Protein AF-A0A539ENX4-F1 (afdb_monomer)

Sequence (131 aa):
MKEPKAVARVIFASWLVAGFVALGPTPLRAETDAGPTCVSCHDAAAASHAKGKHAKLGCATCHGGTPAHLANPGPETRPSKPDAGTCQACHVKDARRMNWEFADHAKAGLSCTDCHGNHAPKGAKGVDAAA

Foldseek 3Di:
DDDDDDDDDDDPPDDDDDPPPPPDPDPPPVPQPLAVVVCVPPVLLLVLQCVDPCNSGHPCLFWPQVVVCSVPPDPVSDTDGGFQVSVCVPCCPPPVCVPVCVDVCVVVVHGPCVAVPNSDHGDDPDDDPDD

Radius of gyration: 28.2 Å; Cα contacts (8 Å, |Δi|>4): 83; chains: 1; bounding box: 44×37×106 Å

Structure (mmCIF, N/CA/C/O backbone):
data_AF-A0A539ENX4-F1
#
_entry.id   AF-A0A539ENX4-F1
#
loop_
_atom_site.group_PDB
_atom_site.id
_atom_site.type_symbol
_atom_site.label_atom_id
_atom_site.label_alt_id
_atom_site.label_comp_id
_atom_site.label_asym_id
_atom_site.label_entity_id
_atom_site.label_seq_id
_atom_site.pdbx_PDB_ins_code
_atom_site.Cartn_x
_atom_site.Cartn_y
_atom_site.Cartn_z
_atom_site.occupancy
_atom_site.B_iso_or_equiv
_atom_site.auth_seq_id
_atom_site.auth_comp_id
_atom_site.auth_asym_id
_atom_site.auth_atom_id
_atom_site.pdbx_PDB_model_num
ATOM 1 N N . MET A 1 1 ? 27.220 4.339 -89.323 1.00 45.19 1 MET A N 1
ATOM 2 C CA . MET A 1 1 ? 26.608 5.546 -88.734 1.00 45.19 1 MET A CA 1
ATOM 3 C C . MET A 1 1 ? 25.815 5.111 -87.515 1.00 45.19 1 MET A C 1
ATOM 5 O O . MET A 1 1 ? 25.004 4.211 -87.630 1.00 45.19 1 MET A O 1
ATOM 9 N N . LYS A 1 2 ? 26.203 5.680 -86.373 1.00 39.59 2 LYS A N 1
ATOM 10 C CA . LYS A 1 2 ? 25.599 5.727 -85.033 1.00 39.59 2 LYS A CA 1
ATOM 11 C C . LYS A 1 2 ? 24.309 4.919 -84.752 1.00 39.59 2 LYS A C 1
ATOM 13 O O . LYS A 1 2 ? 23.231 5.293 -85.194 1.00 39.59 2 LYS A O 1
ATOM 18 N N . GLU A 1 3 ? 24.452 3.903 -83.898 1.00 55.59 3 GLU A N 1
ATOM 19 C CA . GLU A 1 3 ? 23.405 3.374 -83.001 1.00 55.59 3 GLU A CA 1
ATOM 20 C C . GLU A 1 3 ? 23.019 4.446 -81.949 1.00 55.59 3 GLU A C 1
ATOM 22 O O . GLU A 1 3 ? 23.823 5.351 -81.681 1.00 55.59 3 GLU A O 1
ATOM 27 N N . PRO A 1 4 ? 21.855 4.333 -81.279 1.00 58.84 4 PRO A N 1
ATOM 28 C CA . PRO A 1 4 ? 21.912 3.627 -79.995 1.00 58.84 4 PRO A CA 1
ATOM 29 C C . PRO A 1 4 ? 20.700 2.737 -79.669 1.00 58.84 4 PRO A C 1
ATOM 31 O O . PRO A 1 4 ? 19.542 3.142 -79.750 1.00 58.84 4 PRO A O 1
ATOM 34 N N . LYS A 1 5 ? 21.015 1.545 -79.150 1.00 56.44 5 LYS A N 1
ATOM 35 C CA . LYS A 1 5 ? 20.164 0.744 -78.260 1.00 56.44 5 LYS A CA 1
ATOM 36 C C . LYS A 1 5 ? 20.340 1.215 -76.808 1.00 56.44 5 LYS A C 1
ATOM 38 O O . LYS A 1 5 ? 21.476 1.312 -76.355 1.00 56.44 5 LYS A O 1
ATOM 43 N N . ALA A 1 6 ? 19.243 1.407 -76.074 1.00 59.56 6 ALA A N 1
ATOM 44 C CA . ALA A 1 6 ? 19.143 1.304 -74.604 1.00 59.56 6 ALA A CA 1
ATOM 45 C C . ALA A 1 6 ? 17.644 1.356 -74.240 1.00 59.56 6 ALA A C 1
ATOM 47 O O . ALA A 1 6 ? 17.001 2.381 -74.424 1.00 59.56 6 ALA A O 1
ATOM 48 N N . VAL A 1 7 ? 16.959 0.230 -74.032 1.00 58.72 7 VAL A N 1
ATOM 49 C CA . VAL A 1 7 ? 16.840 -0.554 -72.783 1.00 58.72 7 VAL A CA 1
ATOM 50 C C . VAL A 1 7 ? 16.456 0.287 -71.562 1.00 58.72 7 VAL A C 1
ATOM 52 O O . VAL A 1 7 ? 17.197 1.143 -71.089 1.00 58.72 7 VAL A O 1
ATOM 55 N N . ALA A 1 8 ? 15.266 -0.049 -71.069 1.00 54.94 8 ALA A N 1
ATOM 56 C CA . ALA A 1 8 ? 14.532 0.506 -69.950 1.00 54.94 8 ALA A CA 1
ATOM 57 C C . ALA A 1 8 ? 15.310 0.580 -68.631 1.00 54.94 8 ALA A C 1
ATOM 59 O O . ALA A 1 8 ? 16.002 -0.363 -68.249 1.00 54.94 8 ALA A O 1
ATOM 60 N N . ARG A 1 9 ? 15.051 1.648 -67.868 1.00 58.66 9 ARG A N 1
ATOM 61 C CA . ARG A 1 9 ? 15.122 1.650 -66.404 1.00 58.66 9 ARG A CA 1
ATOM 62 C C . ARG A 1 9 ? 13.978 2.489 -65.844 1.00 58.66 9 ARG A C 1
ATOM 64 O O . ARG A 1 9 ? 13.989 3.711 -65.916 1.00 58.66 9 ARG A O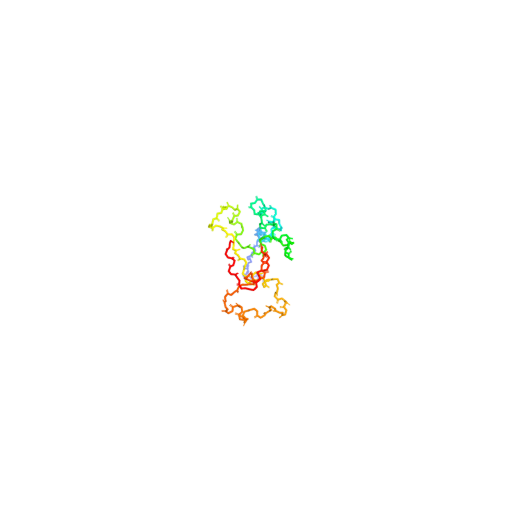 1
ATOM 71 N N . VAL A 1 10 ? 12.991 1.789 -65.294 1.00 55.22 10 VAL A N 1
ATOM 72 C CA . VAL A 1 10 ? 12.039 2.326 -64.321 1.00 55.22 10 VAL A CA 1
ATOM 73 C C . VAL A 1 10 ? 12.856 2.843 -63.138 1.00 55.22 10 VAL A C 1
ATOM 75 O O . VAL A 1 10 ? 13.558 2.064 -62.496 1.00 55.22 10 VAL A O 1
ATOM 78 N N . ILE A 1 11 ? 12.786 4.143 -62.860 1.00 62.56 11 ILE A N 1
ATOM 79 C CA . ILE A 1 11 ? 13.234 4.711 -61.588 1.00 62.56 11 ILE A CA 1
ATOM 80 C C . ILE A 1 11 ? 12.017 5.371 -60.954 1.00 62.56 11 ILE A C 1
ATOM 82 O O . ILE A 1 11 ? 11.586 6.457 -61.331 1.00 62.56 11 ILE A O 1
ATOM 86 N N . PHE A 1 12 ? 11.454 4.639 -59.999 1.00 55.03 12 PHE A N 1
ATOM 87 C CA . PHE A 1 12 ? 10.482 5.097 -59.021 1.00 55.03 12 PHE A CA 1
ATOM 88 C C . PHE A 1 12 ? 11.200 6.108 -58.110 1.00 55.03 12 PHE A C 1
ATOM 90 O O . PHE A 1 12 ? 11.847 5.732 -57.135 1.00 55.03 12 PHE A O 1
ATOM 97 N N . ALA A 1 13 ? 11.175 7.393 -58.463 1.00 53.44 13 ALA A N 1
ATOM 98 C CA . ALA A 1 13 ? 11.743 8.451 -57.629 1.00 53.44 13 ALA A CA 1
ATOM 99 C C . ALA A 1 13 ? 10.660 8.996 -56.694 1.00 53.44 13 ALA A C 1
ATOM 101 O O . ALA A 1 13 ? 10.034 10.023 -56.935 1.00 53.44 13 ALA A O 1
ATOM 102 N N . SER A 1 14 ? 10.448 8.228 -55.629 1.00 60.56 14 SER A N 1
ATOM 103 C CA . SER A 1 14 ? 9.714 8.596 -54.425 1.00 60.56 14 SER A CA 1
ATOM 104 C C . SER A 1 14 ? 10.411 9.769 -53.722 1.00 60.56 14 SER A C 1
ATOM 106 O O . SER A 1 14 ? 11.489 9.593 -53.165 1.00 60.56 14 SER A O 1
ATOM 108 N N . TRP A 1 15 ? 9.812 10.956 -53.786 1.00 51.47 15 TRP A N 1
ATOM 109 C CA . TRP A 1 15 ? 10.163 12.207 -53.095 1.00 51.47 15 TRP A CA 1
ATOM 110 C C . TRP A 1 15 ? 8.790 12.878 -52.870 1.00 51.47 15 TRP A C 1
ATOM 112 O O . TRP A 1 15 ? 8.084 13.125 -53.836 1.00 51.47 15 TRP A O 1
ATOM 122 N N . LEU A 1 16 ? 8.247 13.099 -51.673 1.00 54.72 16 LEU A N 1
ATOM 123 C CA . LEU A 1 16 ? 8.834 13.708 -50.491 1.00 54.72 16 LEU A CA 1
ATOM 124 C C . LEU A 1 16 ? 7.916 13.471 -49.276 1.00 54.72 16 LEU A C 1
ATOM 126 O O . LEU A 1 16 ? 6.714 13.703 -49.332 1.00 54.72 16 LEU A O 1
ATOM 130 N N . VAL A 1 17 ? 8.564 13.078 -48.178 1.00 60.69 17 VAL A N 1
ATOM 131 C CA . VAL A 1 17 ? 8.252 13.411 -46.779 1.00 60.69 17 VAL A CA 1
ATOM 132 C C . VAL A 1 17 ? 6.855 13.031 -46.284 1.00 60.69 17 VAL A C 1
ATOM 134 O O . VAL A 1 17 ? 5.968 13.858 -46.090 1.00 60.69 17 VAL A O 1
ATOM 137 N N . ALA A 1 18 ? 6.733 11.752 -45.926 1.00 53.75 18 ALA A N 1
ATOM 138 C CA . ALA A 1 18 ? 5.887 11.356 -44.813 1.00 53.75 18 ALA A CA 1
ATOM 139 C C . ALA A 1 18 ? 6.280 12.186 -43.579 1.00 53.75 18 ALA A C 1
ATOM 141 O O . ALA A 1 18 ? 7.391 12.060 -43.059 1.00 53.75 18 ALA A O 1
ATOM 142 N N . GLY A 1 19 ? 5.370 13.049 -43.130 1.00 53.00 19 GLY A N 1
ATOM 143 C CA . GLY A 1 19 ? 5.429 13.655 -41.811 1.00 53.00 19 GLY A CA 1
ATOM 144 C C . GLY A 1 19 ? 5.366 12.550 -40.767 1.00 53.00 19 GLY A C 1
ATOM 145 O O . GLY A 1 19 ? 4.291 12.079 -40.409 1.00 53.00 19 GLY A O 1
ATOM 146 N N . PHE A 1 20 ? 6.530 12.120 -40.289 1.00 57.25 20 PHE A N 1
ATOM 147 C CA . PHE A 1 20 ? 6.631 11.308 -39.089 1.00 57.25 20 PHE A CA 1
ATOM 148 C C . PHE A 1 20 ? 6.372 12.238 -37.901 1.00 57.25 20 PHE A C 1
ATOM 150 O O . PHE A 1 20 ? 7.291 12.790 -37.298 1.00 57.25 20 PHE A O 1
ATOM 157 N N . VAL A 1 21 ? 5.094 12.455 -37.582 1.00 61.31 21 VAL A N 1
ATOM 158 C CA . VAL A 1 21 ? 4.725 12.883 -36.234 1.00 61.31 21 VAL A CA 1
ATOM 159 C C . VAL A 1 21 ? 5.135 11.726 -35.336 1.00 61.31 21 VAL A C 1
ATOM 161 O O . VAL A 1 21 ? 4.477 10.687 -35.297 1.00 61.31 21 VAL A O 1
ATOM 164 N N . ALA A 1 22 ? 6.271 11.876 -34.666 1.00 55.84 22 ALA A N 1
ATOM 165 C CA . ALA A 1 22 ? 6.678 10.972 -33.612 1.00 55.84 22 ALA A CA 1
ATOM 166 C C . ALA A 1 22 ? 5.701 11.137 -32.436 1.00 55.84 22 ALA A C 1
ATOM 168 O O . ALA A 1 22 ? 5.984 11.847 -31.475 1.00 55.84 22 ALA A O 1
ATOM 169 N N . LEU A 1 23 ? 4.549 10.460 -32.501 1.00 61.78 23 LEU A N 1
ATOM 170 C CA . LEU A 1 23 ? 3.864 9.996 -31.298 1.00 61.78 23 LEU A CA 1
ATOM 171 C C . LEU A 1 23 ? 4.732 8.884 -30.702 1.00 61.78 23 LEU A C 1
ATOM 173 O O . LEU A 1 23 ? 4.455 7.695 -30.846 1.00 61.78 23 LEU A O 1
ATOM 177 N N . GLY A 1 24 ? 5.831 9.276 -30.059 1.00 57.16 24 GLY A N 1
ATOM 178 C CA . GLY A 1 24 ? 6.404 8.431 -29.025 1.00 57.16 24 GLY A CA 1
ATOM 179 C C . GLY A 1 24 ? 5.364 8.298 -27.908 1.00 57.16 24 GLY A C 1
ATOM 180 O O . GLY A 1 24 ? 4.681 9.285 -27.619 1.00 57.16 24 GLY A O 1
ATOM 181 N N . PRO A 1 25 ? 5.195 7.119 -27.285 1.00 57.12 25 PRO A N 1
ATOM 182 C CA . PRO A 1 25 ? 4.360 7.023 -26.102 1.00 57.12 25 PRO A CA 1
ATOM 183 C C . PRO A 1 25 ? 4.925 7.994 -25.069 1.00 57.12 25 PRO A C 1
ATOM 185 O O . PRO A 1 25 ? 6.086 7.875 -24.670 1.00 57.12 25 PRO A O 1
ATOM 188 N N . THR A 1 26 ? 4.117 8.973 -24.660 1.00 59.28 26 THR A N 1
ATOM 189 C CA . THR A 1 26 ? 4.381 9.749 -23.453 1.00 59.28 26 THR A CA 1
ATOM 190 C C . THR A 1 26 ? 4.703 8.724 -22.371 1.00 59.28 26 THR A C 1
ATOM 192 O O . THR A 1 26 ? 3.853 7.864 -22.115 1.00 59.28 26 THR A O 1
ATOM 195 N N . PRO A 1 27 ? 5.898 8.722 -21.751 1.00 50.31 27 PRO A N 1
ATOM 196 C CA . PRO A 1 27 ? 6.047 7.935 -20.550 1.00 50.31 27 PRO A CA 1
ATOM 197 C C . PRO A 1 27 ? 5.014 8.513 -19.589 1.00 50.31 27 PRO A C 1
ATOM 199 O O . PRO A 1 27 ? 5.122 9.674 -19.192 1.00 50.31 27 PRO A O 1
ATOM 202 N N . LEU A 1 28 ? 3.991 7.721 -19.261 1.00 51.94 28 LEU A N 1
ATOM 203 C CA . LEU A 1 28 ? 3.195 7.922 -18.064 1.00 51.94 28 LEU A CA 1
ATOM 204 C C . LEU A 1 28 ? 4.203 7.823 -16.915 1.00 51.94 28 LEU A C 1
ATOM 206 O O . LEU A 1 28 ? 4.436 6.763 -16.337 1.00 51.94 28 LEU A O 1
ATOM 210 N N . ARG A 1 29 ? 4.899 8.924 -16.629 1.00 48.25 29 ARG A N 1
ATOM 211 C CA . ARG A 1 29 ? 5.489 9.123 -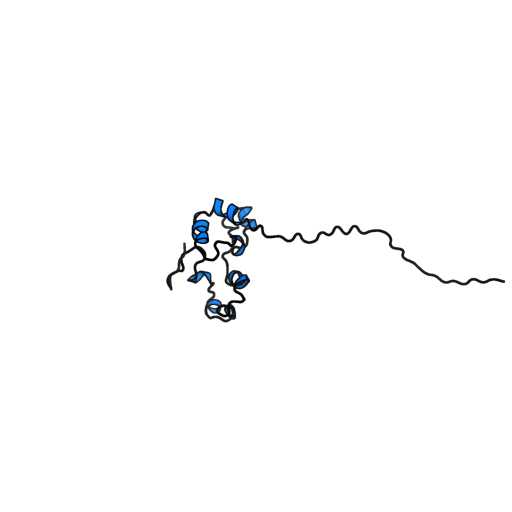15.322 1.00 48.25 29 ARG A CA 1
ATOM 212 C C . ARG A 1 29 ? 4.261 9.205 -14.442 1.00 48.25 29 ARG A C 1
ATOM 214 O O . ARG A 1 29 ? 3.539 10.192 -14.491 1.00 48.25 29 ARG A O 1
ATOM 221 N N . ALA A 1 30 ? 3.958 8.097 -13.773 1.00 48.31 30 ALA A N 1
ATOM 222 C CA . ALA A 1 30 ? 3.018 8.096 -12.676 1.00 48.31 30 ALA A CA 1
ATOM 223 C C . ALA A 1 30 ? 3.429 9.264 -11.783 1.00 48.31 30 ALA A C 1
ATOM 225 O O . ALA A 1 30 ? 4.537 9.261 -11.240 1.00 48.31 30 ALA A O 1
ATOM 226 N N . GLU A 1 31 ? 2.585 10.292 -11.767 1.00 44.38 31 GLU A N 1
ATOM 227 C CA . GLU A 1 31 ? 2.736 11.476 -10.943 1.00 44.38 31 GLU A CA 1
ATOM 228 C C . GLU A 1 31 ? 3.057 10.981 -9.532 1.00 44.38 31 GLU A C 1
ATOM 230 O O . GLU A 1 31 ? 2.258 10.290 -8.891 1.00 44.38 31 GLU A O 1
ATOM 235 N N . THR A 1 32 ? 4.264 11.267 -9.054 1.00 46.47 32 THR A N 1
ATOM 236 C CA . THR A 1 32 ? 4.702 10.903 -7.701 1.00 46.47 32 THR A CA 1
ATOM 237 C C . THR A 1 32 ? 3.931 11.666 -6.619 1.00 46.47 32 THR A C 1
ATOM 239 O O . THR A 1 32 ? 4.170 11.468 -5.431 1.00 46.47 32 THR A O 1
ATOM 242 N N . ASP A 1 33 ? 2.938 12.457 -7.025 1.00 48.50 33 ASP A N 1
ATOM 243 C CA . ASP A 1 33 ? 2.145 13.354 -6.200 1.00 48.50 33 ASP A CA 1
ATOM 244 C C . ASP A 1 33 ? 0.732 12.796 -5.952 1.00 48.50 33 ASP A C 1
ATOM 246 O O . ASP A 1 33 ? -0.183 13.517 -5.564 1.00 48.50 33 ASP A O 1
ATOM 250 N N . ALA A 1 34 ? 0.535 11.480 -6.109 1.00 55.69 34 ALA A N 1
ATOM 251 C CA . ALA A 1 34 ? -0.706 10.825 -5.689 1.00 55.69 34 ALA A CA 1
ATOM 252 C C . ALA A 1 34 ? -0.948 10.934 -4.167 1.00 55.69 34 ALA A C 1
ATOM 254 O O . ALA A 1 34 ? -2.077 10.787 -3.714 1.00 55.69 34 ALA A O 1
ATOM 255 N N . GLY A 1 35 ? 0.092 11.203 -3.365 1.00 65.62 35 GLY A N 1
ATOM 256 C CA . GLY A 1 35 ? -0.027 11.368 -1.912 1.00 65.62 35 GLY A CA 1
ATOM 257 C C . GLY A 1 35 ? -1.021 12.472 -1.511 1.00 65.62 35 GLY A C 1
ATOM 258 O O . GLY A 1 35 ? -2.037 12.155 -0.893 1.00 65.62 35 GLY A O 1
ATOM 259 N N . PRO A 1 36 ? -0.777 13.748 -1.871 1.00 69.38 36 PRO A N 1
ATOM 260 C CA . PRO A 1 36 ? -1.641 14.879 -1.517 1.00 69.38 36 PRO A CA 1
ATOM 261 C C . PRO A 1 36 ? -3.127 14.716 -1.872 1.00 69.38 36 PRO A C 1
ATOM 263 O O . PRO A 1 36 ? -3.991 15.063 -1.069 1.00 69.38 36 PRO A O 1
ATOM 266 N N . THR A 1 37 ? -3.451 14.167 -3.043 1.00 86.75 37 THR A N 1
ATOM 267 C CA . THR A 1 37 ? -4.853 14.015 -3.466 1.00 86.75 37 THR A CA 1
ATOM 268 C C . THR A 1 37 ? -5.572 12.943 -2.649 1.00 86.75 37 THR A C 1
ATOM 270 O O . THR A 1 37 ? -6.710 13.149 -2.229 1.00 86.75 37 THR A O 1
ATOM 273 N N . CYS A 1 38 ? -4.903 11.824 -2.349 1.00 89.81 38 CYS A N 1
ATOM 274 C CA . CYS A 1 38 ? -5.485 10.739 -1.559 1.00 89.81 38 CYS A CA 1
ATOM 275 C C . CYS A 1 38 ? -5.786 11.153 -0.110 1.00 89.81 38 CYS A C 1
ATOM 277 O O . CYS A 1 38 ? -6.802 10.736 0.449 1.00 89.81 38 CYS A O 1
ATOM 279 N N . VAL A 1 39 ? -4.935 11.982 0.507 1.00 90.25 39 VAL A N 1
ATOM 280 C CA . VAL A 1 39 ? -5.098 12.362 1.925 1.00 90.25 39 VAL A CA 1
ATOM 281 C C . VAL A 1 39 ? -6.241 13.346 2.176 1.00 90.25 39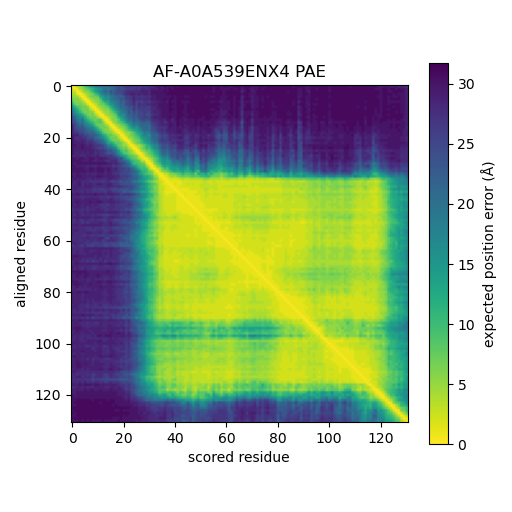 VAL A C 1
ATOM 283 O O . VAL A 1 39 ? -6.648 13.502 3.321 1.00 90.25 39 VAL A O 1
ATOM 286 N N . SER A 1 40 ? -6.795 13.965 1.128 1.00 90.44 40 SER A N 1
ATOM 287 C CA . SER A 1 40 ? -7.969 14.842 1.253 1.00 90.44 40 SER A CA 1
ATOM 288 C C . SER A 1 40 ? -9.234 14.100 1.712 1.00 90.44 40 SER A C 1
ATOM 290 O O . SER A 1 40 ? -10.108 14.711 2.323 1.00 90.44 40 SER A O 1
ATOM 292 N N . CYS A 1 41 ? -9.313 12.785 1.467 1.00 93.00 41 CYS A N 1
ATOM 293 C CA . CYS A 1 41 ? -10.425 11.926 1.896 1.00 93.00 41 CYS A CA 1
ATOM 294 C C . CYS A 1 41 ? -9.997 10.771 2.822 1.00 93.00 41 CYS A C 1
ATOM 296 O O . CYS A 1 41 ? -10.844 10.190 3.495 1.00 93.00 41 CYS A O 1
ATOM 298 N N . HIS A 1 42 ? -8.709 10.412 2.856 1.00 91.56 42 HIS A N 1
ATOM 299 C CA . HIS A 1 42 ? -8.186 9.262 3.607 1.00 91.56 42 HIS A CA 1
ATOM 300 C C . HIS A 1 42 ? -7.122 9.659 4.643 1.00 91.56 42 HIS A C 1
ATOM 302 O O . HIS A 1 42 ? -6.021 9.101 4.677 1.00 91.56 42 HIS A O 1
ATOM 308 N N . ASP A 1 43 ? -7.448 10.612 5.508 1.00 89.19 43 ASP A N 1
ATOM 309 C CA . ASP A 1 43 ? -6.573 11.137 6.562 1.00 89.19 43 ASP A CA 1
ATOM 310 C C . ASP A 1 43 ? -6.098 10.060 7.559 1.00 89.19 43 ASP A C 1
ATOM 312 O O . ASP A 1 43 ? -4.908 9.974 7.873 1.00 89.19 43 ASP A O 1
ATOM 316 N N . ALA A 1 44 ? -6.990 9.169 7.996 1.00 87.94 44 ALA A N 1
ATOM 317 C CA . ALA A 1 44 ? -6.660 8.082 8.914 1.00 87.94 44 ALA A CA 1
ATOM 318 C C . ALA A 1 44 ? -5.676 7.082 8.284 1.00 87.94 44 ALA A C 1
ATOM 320 O O . ALA A 1 44 ? -4.699 6.669 8.916 1.00 87.94 44 ALA A O 1
ATOM 321 N N . ALA A 1 45 ? -5.891 6.730 7.012 1.00 87.50 45 ALA A N 1
ATOM 322 C CA . ALA A 1 45 ? -4.976 5.858 6.280 1.00 87.50 45 ALA A CA 1
ATOM 323 C C . ALA A 1 45 ? -3.615 6.537 6.079 1.00 87.50 45 ALA A C 1
ATOM 325 O O . ALA A 1 45 ? -2.580 5.894 6.257 1.00 87.50 45 ALA A O 1
ATOM 326 N N . ALA A 1 46 ? -3.604 7.841 5.790 1.00 88.81 46 ALA A N 1
ATOM 327 C CA . ALA A 1 46 ? -2.387 8.634 5.665 1.00 88.81 46 ALA A CA 1
ATOM 328 C C . ALA A 1 46 ? -1.581 8.666 6.969 1.00 88.81 46 ALA A C 1
ATOM 330 O O . ALA A 1 46 ? -0.369 8.439 6.959 1.00 88.81 46 ALA A O 1
ATOM 331 N N . ALA A 1 47 ? -2.252 8.880 8.103 1.00 87.50 47 ALA A N 1
ATOM 332 C CA . ALA A 1 47 ? -1.627 8.896 9.421 1.00 87.50 47 ALA A CA 1
ATOM 333 C C . ALA A 1 47 ? -0.990 7.543 9.779 1.00 87.50 47 ALA A C 1
ATOM 335 O O . ALA A 1 47 ? 0.083 7.502 10.387 1.00 87.50 47 ALA A O 1
ATOM 336 N N . SER A 1 48 ? -1.620 6.431 9.394 1.00 86.00 48 SER A N 1
ATOM 337 C CA . SER A 1 48 ? -1.052 5.091 9.573 1.00 86.00 48 SER A CA 1
ATOM 338 C C . SER A 1 48 ? 0.091 4.806 8.597 1.00 86.00 48 SER A C 1
ATOM 340 O O . SER A 1 48 ? 1.137 4.306 9.013 1.00 86.00 48 SER A O 1
ATOM 342 N N . HIS A 1 49 ? -0.062 5.173 7.323 1.00 88.12 49 HIS A N 1
ATOM 343 C CA . HIS A 1 49 ? 0.967 5.023 6.292 1.00 88.12 49 HIS A CA 1
ATOM 344 C C . HIS A 1 49 ? 2.259 5.770 6.656 1.00 88.12 49 HIS A C 1
ATOM 346 O O . HIS A 1 49 ? 3.353 5.209 6.557 1.00 88.12 49 HIS A O 1
ATOM 352 N N . ALA A 1 50 ? 2.139 6.997 7.174 1.00 88.38 50 ALA A N 1
ATOM 353 C CA . ALA A 1 50 ? 3.265 7.842 7.572 1.00 88.38 50 ALA A CA 1
ATOM 354 C C . ALA A 1 50 ? 4.147 7.231 8.679 1.00 88.38 50 ALA A C 1
ATOM 356 O O . ALA A 1 50 ? 5.317 7.590 8.808 1.00 88.38 50 ALA A O 1
ATOM 357 N N . LYS A 1 51 ? 3.618 6.285 9.466 1.00 85.81 51 LYS A N 1
ATOM 358 C CA . LYS A 1 51 ? 4.361 5.575 10.525 1.00 85.81 51 LYS A CA 1
ATOM 359 C C . LYS A 1 51 ? 5.157 4.376 9.993 1.00 85.81 51 LYS A C 1
ATOM 361 O O . LYS A 1 51 ? 6.009 3.834 10.699 1.00 85.81 51 LYS A O 1
ATOM 366 N N . GLY A 1 52 ? 4.861 3.925 8.775 1.00 85.56 52 GLY A N 1
ATOM 367 C CA . GLY A 1 52 ? 5.449 2.738 8.166 1.00 85.56 52 GLY A CA 1
ATOM 368 C C . GLY A 1 52 ? 6.827 2.976 7.545 1.00 85.56 52 GLY A C 1
ATOM 369 O O . GLY A 1 52 ? 7.259 4.099 7.297 1.00 85.56 52 GLY A O 1
ATOM 370 N N . LYS A 1 53 ? 7.525 1.884 7.211 1.00 88.31 53 LYS A N 1
ATOM 371 C CA . LYS A 1 53 ? 8.805 1.950 6.473 1.00 88.31 53 LYS A CA 1
ATOM 372 C C . LYS A 1 53 ? 8.640 2.384 5.012 1.00 88.31 53 LYS A C 1
ATOM 374 O O . LYS A 1 53 ? 9.616 2.798 4.396 1.00 88.31 53 LYS A O 1
ATOM 379 N N . HIS A 1 54 ? 7.415 2.333 4.496 1.00 89.81 54 HIS A N 1
ATOM 380 C CA . HIS A 1 54 ? 7.058 2.760 3.146 1.00 89.81 54 HIS A CA 1
ATOM 381 C C . HIS A 1 54 ? 6.492 4.185 3.086 1.00 89.81 54 HIS A C 1
ATOM 383 O O . HIS A 1 54 ? 6.068 4.599 2.020 1.00 89.81 54 HIS A O 1
ATOM 389 N N . ALA A 1 55 ? 6.560 4.969 4.172 1.00 89.31 55 ALA A N 1
ATOM 390 C CA . ALA A 1 55 ? 5.983 6.318 4.261 1.00 89.31 55 ALA A CA 1
ATOM 391 C C . ALA A 1 55 ? 6.415 7.300 3.151 1.00 89.31 55 ALA A C 1
ATOM 393 O O . ALA A 1 55 ? 5.744 8.300 2.921 1.00 89.31 55 ALA A O 1
ATOM 394 N N . LYS A 1 56 ? 7.543 7.033 2.480 1.00 89.25 56 LYS A N 1
ATOM 395 C CA . LYS A 1 56 ? 8.067 7.843 1.369 1.00 89.25 56 LYS A CA 1
ATOM 396 C C . LYS A 1 56 ? 7.539 7.429 -0.010 1.00 89.25 56 LYS A C 1
ATOM 398 O O . LYS A 1 56 ? 7.872 8.085 -0.990 1.00 89.25 56 LYS A O 1
ATOM 403 N N . LEU A 1 57 ? 6.796 6.328 -0.107 1.00 90.06 57 LEU A N 1
ATOM 404 C CA . LEU A 1 57 ? 6.179 5.871 -1.350 1.00 90.06 57 LEU A CA 1
ATOM 405 C C . LEU A 1 57 ? 4.796 6.510 -1.515 1.00 90.06 57 LEU A C 1
ATOM 407 O O . LEU A 1 57 ? 4.120 6.820 -0.536 1.00 90.06 57 LEU A O 1
ATOM 411 N N . GLY A 1 58 ? 4.375 6.708 -2.763 1.00 89.88 58 GLY A N 1
ATOM 412 C CA . GLY A 1 58 ? 3.034 7.201 -3.064 1.00 89.88 58 GLY A CA 1
ATOM 413 C C . GLY A 1 58 ? 1.979 6.109 -2.880 1.00 89.88 58 GLY A C 1
ATOM 414 O O . GLY A 1 58 ? 2.261 4.921 -3.027 1.00 89.88 58 GLY A O 1
ATOM 415 N N . CYS A 1 59 ? 0.728 6.498 -2.624 1.00 90.56 59 CYS A N 1
ATOM 416 C CA . CYS A 1 59 ? -0.378 5.555 -2.416 1.00 90.56 59 CYS A CA 1
ATOM 417 C C . CYS A 1 59 ? -0.563 4.601 -3.615 1.00 90.56 59 CYS A C 1
ATOM 419 O O . CYS A 1 59 ? -0.755 3.397 -3.444 1.00 90.56 59 CYS A O 1
ATOM 421 N N . ALA A 1 60 ? -0.425 5.135 -4.833 1.00 91.19 60 ALA A N 1
ATOM 422 C CA . ALA A 1 60 ? -0.534 4.389 -6.088 1.00 91.19 60 ALA A CA 1
ATOM 423 C C . ALA A 1 60 ? 0.658 3.454 -6.371 1.00 91.19 60 ALA A C 1
ATOM 425 O O . ALA A 1 60 ? 0.608 2.669 -7.310 1.00 91.19 60 ALA A O 1
ATOM 426 N N . THR A 1 61 ? 1.734 3.512 -5.576 1.00 91.44 61 THR A N 1
ATOM 427 C CA . THR A 1 61 ? 2.842 2.550 -5.689 1.00 91.44 61 THR A CA 1
ATOM 428 C C . THR A 1 61 ? 2.398 1.148 -5.275 1.00 91.44 61 THR A C 1
ATOM 430 O O . THR A 1 61 ? 2.877 0.167 -5.835 1.00 91.44 61 THR A O 1
ATOM 433 N N . CYS A 1 62 ? 1.469 1.055 -4.318 1.00 90.81 62 CYS A N 1
ATOM 434 C CA . CYS A 1 62 ? 0.952 -0.220 -3.826 1.00 90.81 62 CYS A CA 1
ATOM 435 C C . CYS A 1 62 ? -0.487 -0.498 -4.282 1.00 90.81 62 CYS A C 1
ATOM 437 O O . CYS A 1 62 ? -0.850 -1.653 -4.492 1.00 90.81 62 CYS A O 1
ATOM 439 N N . HIS A 1 63 ? -1.310 0.544 -4.413 1.00 91.44 63 HIS A N 1
ATOM 440 C CA . HIS A 1 63 ? -2.714 0.424 -4.799 1.00 91.44 63 HIS A CA 1
ATOM 441 C C . HIS A 1 63 ? -2.909 0.573 -6.311 1.00 91.44 63 HIS A C 1
ATOM 443 O O . HIS A 1 63 ? -2.469 1.558 -6.903 1.00 91.44 63 HIS A O 1
ATOM 449 N N . GLY A 1 64 ? -3.630 -0.370 -6.921 1.00 91.19 64 GLY A N 1
ATOM 450 C CA . GLY A 1 64 ? -4.044 -0.307 -8.324 1.00 91.19 64 GLY A CA 1
ATOM 451 C C . GLY A 1 64 ? -5.428 0.324 -8.501 1.00 91.19 64 GLY A C 1
ATOM 452 O O . GLY A 1 64 ? -6.206 0.420 -7.555 1.00 91.19 64 GLY A O 1
ATOM 453 N N . GLY A 1 65 ? -5.748 0.762 -9.723 1.00 92.00 65 GLY A N 1
ATOM 454 C CA . GLY A 1 65 ? -7.068 1.325 -10.054 1.00 92.00 65 GLY A CA 1
ATOM 455 C C . GLY A 1 65 ? -7.328 2.739 -9.515 1.00 92.00 65 GLY A C 1
ATOM 456 O O . GLY A 1 65 ? -8.443 3.244 -9.623 1.00 92.00 65 GLY A O 1
ATOM 457 N N . THR A 1 66 ? -6.307 3.410 -8.975 1.00 91.94 66 THR A N 1
ATOM 458 C CA . THR A 1 66 ? -6.439 4.751 -8.384 1.00 91.94 66 THR A CA 1
ATOM 459 C C . THR A 1 66 ? -6.975 5.827 -9.341 1.00 91.94 66 THR A C 1
ATOM 461 O O . THR A 1 66 ? -7.760 6.647 -8.867 1.00 91.94 66 THR A O 1
ATOM 464 N N . PRO A 1 67 ? -6.689 5.843 -10.665 1.00 91.88 67 PRO A N 1
ATOM 465 C CA . PRO A 1 67 ? -7.260 6.864 -11.549 1.00 91.88 67 PRO A CA 1
ATOM 466 C C . PRO A 1 67 ? -8.781 6.747 -11.702 1.00 91.88 67 PRO A C 1
ATOM 468 O O . PRO A 1 67 ? -9.481 7.756 -11.687 1.00 91.88 67 PRO A O 1
ATOM 471 N N . ALA A 1 68 ? -9.306 5.519 -11.794 1.00 93.00 68 ALA A N 1
ATOM 472 C CA . ALA A 1 68 ? -10.748 5.283 -11.853 1.00 93.00 68 ALA A CA 1
ATOM 473 C C . ALA A 1 68 ? -11.428 5.698 -10.540 1.00 93.00 68 ALA A C 1
ATOM 475 O O . ALA A 1 68 ? -12.513 6.278 -10.563 1.00 93.00 68 ALA A O 1
ATOM 476 N N . HIS A 1 69 ? -10.758 5.462 -9.406 1.00 94.62 69 HIS A N 1
ATOM 477 C CA . HIS A 1 69 ? -11.242 5.901 -8.103 1.00 94.62 69 HIS A CA 1
ATOM 478 C C . HIS A 1 69 ? -11.330 7.420 -7.985 1.00 94.62 69 HIS A C 1
ATOM 480 O O . HIS A 1 69 ? -12.343 7.939 -7.534 1.00 94.62 69 HIS A O 1
ATOM 486 N N . LEU A 1 70 ? -10.290 8.136 -8.417 1.00 92.12 70 LEU A N 1
ATOM 487 C CA . LEU A 1 70 ? -10.268 9.597 -8.373 1.00 92.12 70 LEU A CA 1
ATOM 488 C C . LEU A 1 70 ? -11.323 10.222 -9.298 1.00 92.12 70 LEU A C 1
ATOM 490 O O . LEU A 1 70 ? -11.878 11.263 -8.962 1.00 92.12 70 LEU A O 1
ATOM 494 N N . ALA A 1 71 ? -11.617 9.590 -10.439 1.00 93.81 71 ALA A N 1
ATOM 495 C CA . ALA A 1 71 ? -12.621 10.073 -11.386 1.00 93.81 71 ALA A CA 1
ATOM 496 C C . ALA A 1 71 ? -14.068 9.857 -10.908 1.00 93.81 71 ALA A C 1
ATOM 498 O O . ALA A 1 71 ? -14.940 10.668 -11.211 1.00 93.81 71 ALA A O 1
ATOM 499 N N . ASN A 1 72 ? -14.337 8.769 -10.181 1.00 95.25 72 ASN A N 1
ATOM 500 C CA . ASN A 1 72 ? -15.662 8.464 -9.643 1.00 95.25 72 ASN A CA 1
ATOM 501 C C . ASN A 1 72 ? -15.541 7.724 -8.300 1.00 95.25 72 ASN A C 1
ATOM 503 O O . ASN A 1 72 ? -15.603 6.491 -8.290 1.00 95.25 72 ASN A O 1
ATOM 507 N N . PRO A 1 73 ? -15.337 8.429 -7.173 1.00 93.44 73 PRO A N 1
ATOM 508 C CA . PRO A 1 73 ? -15.114 7.789 -5.881 1.00 93.44 73 PRO A CA 1
ATOM 509 C C . PRO A 1 73 ? -16.331 6.972 -5.437 1.00 93.44 73 PRO A C 1
ATOM 511 O O . PRO A 1 73 ? -17.415 7.508 -5.218 1.00 93.44 73 PRO A O 1
ATOM 514 N N . GLY A 1 74 ? -16.157 5.662 -5.270 1.00 93.69 74 GLY A N 1
ATOM 515 C CA . GLY A 1 74 ? -17.230 4.785 -4.817 1.00 93.69 74 GLY A CA 1
ATOM 516 C C . GLY A 1 74 ? -16.784 3.336 -4.621 1.00 93.69 74 GLY A C 1
ATOM 517 O O . GLY A 1 74 ? -15.625 3.001 -4.879 1.00 93.69 74 GLY A O 1
ATOM 518 N N . PRO A 1 75 ? -17.691 2.455 -4.160 1.00 93.19 75 PRO A N 1
ATOM 519 C CA . PRO A 1 75 ? -17.381 1.044 -3.939 1.00 93.19 75 PRO A CA 1
ATOM 520 C C . PRO A 1 75 ? -16.885 0.320 -5.196 1.00 93.19 75 PRO A C 1
ATOM 522 O O . PRO A 1 75 ? -15.968 -0.491 -5.090 1.00 93.19 75 PRO A O 1
ATOM 525 N N . GLU A 1 76 ? -17.448 0.661 -6.357 1.00 94.50 76 GLU A N 1
ATOM 526 C CA . GLU A 1 76 ? -17.141 0.041 -7.656 1.00 94.50 76 GLU A CA 1
ATOM 527 C C . GLU A 1 76 ? -15.767 0.429 -8.208 1.00 94.50 76 GLU A C 1
ATOM 529 O O . GLU A 1 76 ? -15.174 -0.294 -9.002 1.00 94.50 76 GLU A O 1
ATOM 534 N N . THR A 1 77 ? -15.236 1.576 -7.785 1.00 95.50 77 THR A N 1
ATOM 535 C CA . THR A 1 77 ? -13.928 2.080 -8.220 1.00 95.50 77 THR A CA 1
ATOM 536 C C . THR A 1 77 ? -12.878 1.959 -7.127 1.00 95.50 77 THR A C 1
ATOM 538 O O . THR A 1 77 ? -11.813 2.564 -7.228 1.00 95.50 77 THR A O 1
ATOM 541 N N . ARG A 1 78 ? -13.171 1.223 -6.048 1.00 93.69 78 ARG A N 1
ATOM 542 C CA . ARG A 1 78 ? -12.273 1.105 -4.900 1.00 93.69 78 ARG A CA 1
ATOM 543 C C . ARG A 1 78 ? -10.898 0.602 -5.361 1.00 93.69 78 ARG A C 1
ATOM 545 O O . ARG A 1 78 ? -10.837 -0.438 -6.020 1.00 93.69 78 ARG A O 1
ATOM 552 N N . PRO A 1 79 ? -9.798 1.279 -4.980 1.00 92.31 79 PRO A N 1
ATOM 553 C CA . PRO A 1 79 ? -8.466 0.821 -5.333 1.00 92.31 79 PRO A CA 1
ATOM 554 C C . PRO A 1 79 ? -8.208 -0.595 -4.815 1.00 92.31 79 PRO A C 1
ATOM 556 O O . PRO A 1 79 ? -8.650 -0.961 -3.720 1.00 92.31 79 PRO A O 1
ATOM 559 N N . SER A 1 80 ? -7.468 -1.389 -5.586 1.00 90.69 80 SER A N 1
ATOM 560 C CA . SER A 1 80 ? -7.142 -2.759 -5.193 1.00 90.69 80 SER A CA 1
ATOM 561 C C . SER A 1 80 ? -6.263 -2.777 -3.943 1.00 90.69 80 SER A C 1
ATOM 563 O O . SER A 1 80 ? -5.443 -1.880 -3.721 1.00 90.69 80 SER A O 1
ATOM 565 N N . LYS A 1 81 ? -6.415 -3.813 -3.111 1.00 87.12 81 LYS A N 1
ATOM 566 C CA . LYS A 1 81 ? -5.439 -4.094 -2.052 1.00 87.12 81 LYS A CA 1
ATOM 567 C C . LYS A 1 81 ? -4.146 -4.621 -2.695 1.00 87.12 81 LYS A C 1
ATOM 569 O O . LYS A 1 81 ? -4.241 -5.371 -3.665 1.00 87.12 81 LYS A O 1
ATOM 574 N N . PRO A 1 82 ? -2.964 -4.244 -2.178 1.00 88.62 82 PRO A N 1
ATOM 575 C CA . PRO A 1 82 ? -1.705 -4.788 -2.668 1.00 88.62 82 PRO A CA 1
ATOM 576 C C . PRO A 1 82 ? -1.641 -6.294 -2.410 1.00 88.62 82 PRO A C 1
ATOM 578 O O . PRO A 1 82 ? -1.974 -6.758 -1.317 1.00 88.62 82 PRO A O 1
ATOM 581 N N . ASP A 1 83 ? -1.169 -7.037 -3.401 1.00 89.00 83 ASP A N 1
ATOM 582 C CA . ASP A 1 83 ? -0.915 -8.466 -3.287 1.00 89.00 83 ASP A CA 1
ATOM 583 C C . ASP A 1 83 ? 0.583 -8.740 -3.058 1.00 89.00 83 ASP A C 1
ATOM 585 O O . ASP A 1 83 ? 1.419 -7.833 -2.921 1.00 89.00 83 ASP A O 1
ATOM 589 N N . ALA A 1 84 ? 0.945 -10.019 -2.989 1.00 89.38 84 ALA A N 1
ATOM 590 C CA . ALA A 1 84 ? 2.340 -10.406 -2.856 1.00 89.38 84 ALA A CA 1
ATOM 591 C C . ALA A 1 84 ? 3.191 -10.003 -4.075 1.00 89.38 84 ALA A C 1
ATOM 593 O O . ALA A 1 84 ? 4.392 -9.772 -3.925 1.00 89.38 84 ALA A O 1
ATOM 594 N N . GLY A 1 85 ? 2.602 -9.899 -5.268 1.00 89.75 85 GLY A N 1
ATOM 595 C CA . GLY A 1 85 ? 3.267 -9.431 -6.484 1.00 89.75 85 GLY A CA 1
ATOM 596 C C . GLY A 1 85 ? 3.679 -7.964 -6.377 1.00 89.75 85 GLY A C 1
ATOM 597 O O . GLY A 1 85 ? 4.835 -7.634 -6.654 1.00 89.75 85 GLY A O 1
ATOM 598 N N . THR A 1 86 ? 2.800 -7.102 -5.856 1.00 91.94 86 THR A N 1
ATOM 599 C CA . THR A 1 86 ? 3.114 -5.696 -5.546 1.00 91.94 86 THR A CA 1
ATOM 600 C C . THR A 1 86 ? 4.354 -5.590 -4.655 1.00 91.94 86 THR A C 1
ATOM 602 O O . THR A 1 86 ? 5.253 -4.789 -4.905 1.00 91.94 86 THR A O 1
ATOM 605 N N . CYS A 1 87 ? 4.436 -6.431 -3.621 1.00 90.69 87 CYS A N 1
ATOM 606 C CA . CYS A 1 87 ? 5.561 -6.433 -2.685 1.00 90.69 87 CYS A CA 1
ATOM 607 C C . CYS A 1 87 ? 6.857 -6.913 -3.358 1.00 90.69 87 CYS A C 1
ATOM 609 O O . CYS A 1 87 ? 7.936 -6.343 -3.155 1.00 90.69 87 CYS A O 1
ATOM 611 N N . GLN A 1 88 ? 6.754 -7.963 -4.174 1.00 89.44 88 GLN A N 1
ATOM 612 C CA . GLN 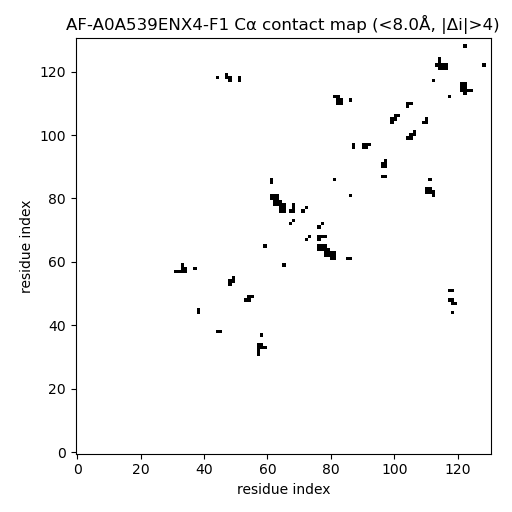A 1 88 ? 7.883 -8.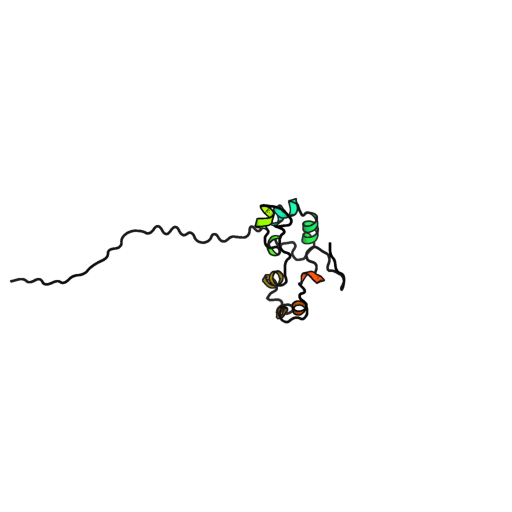553 -4.888 1.00 89.44 88 GLN A CA 1
ATOM 613 C C . GLN A 1 88 ? 8.450 -7.623 -5.962 1.00 89.44 88 GLN A C 1
ATOM 615 O O . GLN A 1 88 ? 9.653 -7.678 -6.197 1.00 89.44 88 GLN A O 1
ATOM 620 N N . ALA A 1 89 ? 7.667 -6.695 -6.522 1.00 90.25 89 ALA A N 1
ATOM 621 C CA . ALA A 1 89 ? 8.166 -5.711 -7.488 1.00 90.25 89 ALA A CA 1
ATOM 622 C C . ALA A 1 89 ? 9.380 -4.908 -6.970 1.00 90.25 89 ALA A C 1
ATOM 624 O O . ALA A 1 89 ? 10.263 -4.546 -7.748 1.00 90.25 89 ALA A O 1
ATOM 625 N N . CYS A 1 90 ? 9.470 -4.675 -5.654 1.00 91.00 90 CYS A N 1
ATOM 626 C CA . CYS A 1 90 ? 10.634 -4.044 -5.021 1.00 91.00 90 CYS A CA 1
ATOM 627 C C . CYS A 1 90 ? 11.484 -5.023 -4.196 1.00 91.00 90 CYS A C 1
ATOM 629 O O . CYS A 1 90 ? 12.705 -4.875 -4.126 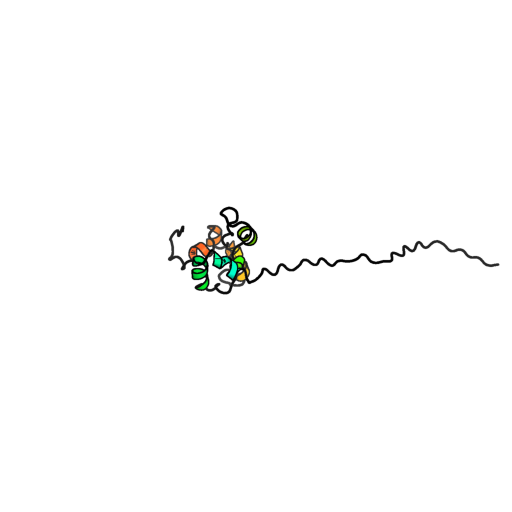1.00 91.00 90 CYS A O 1
ATOM 631 N N . HIS A 1 91 ? 10.873 -6.038 -3.578 1.00 89.69 91 HIS A N 1
ATOM 632 C CA . HIS A 1 91 ? 11.571 -6.995 -2.712 1.00 89.69 91 HIS A CA 1
ATOM 633 C C . HIS A 1 91 ? 12.079 -8.258 -3.424 1.00 89.69 91 HIS A C 1
ATOM 635 O O . HIS A 1 91 ? 12.525 -9.186 -2.751 1.00 89.69 91 HIS A O 1
ATOM 641 N N . VAL A 1 92 ? 12.098 -8.278 -4.760 1.00 82.81 92 VAL A N 1
ATOM 642 C CA . VAL A 1 92 ? 12.578 -9.411 -5.574 1.00 82.81 92 VAL A CA 1
ATOM 643 C C . VAL A 1 92 ? 14.011 -9.840 -5.259 1.00 82.81 92 VAL A C 1
ATOM 645 O O . VAL A 1 92 ? 14.330 -11.003 -5.437 1.00 82.81 92 VAL A O 1
ATOM 648 N N . LYS A 1 93 ? 14.875 -8.933 -4.778 1.00 84.12 93 LYS A N 1
ATOM 649 C CA . LYS A 1 93 ? 16.282 -9.232 -4.440 1.00 84.12 93 LYS A CA 1
ATOM 650 C C . LYS A 1 93 ? 16.512 -9.610 -2.974 1.00 84.12 93 LYS A C 1
ATOM 652 O O . LYS A 1 93 ? 17.655 -9.825 -2.573 1.00 84.12 93 LYS A O 1
ATOM 657 N N . ASP A 1 94 ? 15.471 -9.640 -2.143 1.00 84.62 94 ASP A N 1
ATOM 658 C CA . ASP A 1 94 ? 15.643 -10.052 -0.752 1.00 84.62 94 ASP A CA 1
ATOM 659 C C . ASP A 1 94 ? 15.685 -11.577 -0.675 1.00 84.62 94 ASP A C 1
ATOM 661 O O . ASP A 1 94 ? 14.643 -12.220 -0.773 1.00 84.62 94 ASP A O 1
ATOM 665 N N . ALA A 1 95 ? 16.876 -12.144 -0.455 1.00 78.19 95 ALA A N 1
ATOM 666 C CA . ALA A 1 95 ? 17.121 -13.586 -0.352 1.00 78.19 95 ALA A CA 1
ATOM 667 C C . ALA A 1 95 ? 16.117 -14.327 0.554 1.00 78.19 95 ALA A C 1
ATOM 669 O O . ALA A 1 95 ? 15.780 -15.476 0.284 1.00 78.19 95 ALA A O 1
ATOM 670 N N . ARG A 1 96 ? 15.591 -13.673 1.601 1.00 79.50 96 ARG A N 1
ATOM 671 C CA . ARG A 1 96 ? 14.609 -14.262 2.528 1.00 79.50 96 ARG A CA 1
ATOM 672 C C . ARG A 1 96 ? 13.185 -14.304 1.961 1.00 79.50 96 ARG A C 1
ATOM 674 O O . ARG A 1 96 ? 12.306 -14.863 2.607 1.00 79.50 96 ARG A O 1
ATOM 681 N N . ARG A 1 97 ? 12.942 -13.680 0.805 1.00 81.44 97 ARG A N 1
ATOM 682 C CA . ARG A 1 97 ? 11.628 -13.501 0.160 1.00 81.44 97 ARG A CA 1
ATOM 683 C C . ARG A 1 97 ? 11.593 -13.944 -1.309 1.00 81.44 97 ARG A C 1
ATOM 685 O O . ARG A 1 97 ? 10.508 -14.011 -1.868 1.00 81.44 97 ARG A O 1
ATOM 692 N N . MET A 1 98 ? 12.733 -14.279 -1.928 1.00 75.69 98 MET A N 1
ATOM 693 C CA . MET A 1 98 ? 12.808 -14.563 -3.380 1.00 75.69 98 MET A CA 1
ATOM 694 C C . MET A 1 98 ? 12.111 -15.858 -3.820 1.00 75.69 98 MET A C 1
ATOM 696 O O . MET A 1 98 ? 11.809 -16.006 -4.995 1.00 75.69 98 MET A O 1
ATOM 700 N N . ASN A 1 99 ? 11.824 -16.779 -2.897 1.00 84.44 99 ASN A N 1
ATOM 701 C CA . ASN A 1 99 ? 11.121 -18.035 -3.192 1.00 84.44 99 ASN A CA 1
ATOM 702 C C . ASN A 1 99 ? 9.644 -17.984 -2.780 1.00 84.44 99 ASN A C 1
ATOM 704 O O . ASN A 1 99 ? 9.084 -19.013 -2.405 1.00 84.44 99 ASN A O 1
ATOM 708 N N . TRP A 1 100 ? 9.031 -16.793 -2.790 1.00 88.69 100 TRP A N 1
ATOM 709 C CA . TRP A 1 100 ? 7.652 -16.602 -2.338 1.00 88.69 100 TRP A CA 1
ATOM 710 C C . TRP A 1 100 ? 6.686 -17.589 -2.994 1.00 88.69 100 TRP A C 1
ATOM 712 O O . TRP A 1 100 ? 5.971 -18.270 -2.272 1.00 88.69 100 TRP A O 1
ATOM 722 N N . GLU A 1 101 ? 6.747 -17.747 -4.318 1.00 86.00 101 GLU A N 1
ATOM 723 C CA . GLU A 1 101 ? 5.871 -18.645 -5.089 1.00 86.00 101 GLU A CA 1
ATOM 724 C C . GLU A 1 101 ? 5.868 -20.098 -4.578 1.00 86.00 101 GLU A C 1
ATOM 726 O O . GLU A 1 101 ? 4.863 -20.799 -4.645 1.00 86.00 101 GLU A O 1
ATOM 731 N N . PHE A 1 102 ? 6.987 -20.557 -4.011 1.00 88.06 102 PHE A N 1
ATOM 732 C CA . PHE A 1 102 ? 7.130 -21.919 -3.491 1.00 88.06 102 PHE A CA 1
ATOM 733 C C . PHE A 1 102 ? 6.934 -22.014 -1.973 1.00 88.06 102 PHE A C 1
ATOM 735 O O . PHE A 1 102 ? 6.915 -23.122 -1.422 1.00 88.06 102 PHE A O 1
ATOM 742 N N . ALA A 1 103 ? 6.807 -20.878 -1.287 1.00 88.19 103 ALA A N 1
ATOM 743 C CA . ALA A 1 103 ? 6.653 -20.815 0.156 1.00 88.19 103 ALA A CA 1
ATOM 744 C C . ALA A 1 103 ? 5.261 -21.288 0.588 1.00 88.19 103 ALA A C 1
ATOM 746 O O . ALA A 1 103 ? 4.265 -21.085 -0.105 1.00 88.19 103 ALA A O 1
ATOM 747 N N . ASP A 1 104 ? 5.178 -21.856 1.788 1.00 90.88 104 ASP A N 1
ATOM 748 C CA . ASP A 1 104 ? 3.903 -22.329 2.337 1.00 90.88 104 ASP A CA 1
ATOM 749 C C . ASP A 1 104 ? 2.885 -21.194 2.512 1.00 90.88 104 ASP A C 1
ATOM 751 O O . ASP A 1 104 ? 1.691 -21.417 2.352 1.00 90.88 104 ASP A O 1
ATOM 755 N N . HIS A 1 105 ? 3.349 -19.958 2.733 1.00 89.81 105 HIS A N 1
ATOM 756 C CA . HIS A 1 105 ? 2.483 -18.776 2.759 1.00 89.81 105 HIS A CA 1
ATOM 757 C C . HIS A 1 105 ? 1.759 -18.554 1.422 1.00 89.81 105 HIS A C 1
ATOM 759 O O . HIS A 1 105 ? 0.548 -18.347 1.422 1.00 89.81 105 HIS A O 1
ATOM 765 N N . ALA A 1 106 ? 2.471 -18.640 0.292 1.00 90.38 106 ALA A N 1
ATOM 766 C CA . ALA A 1 106 ? 1.865 -18.471 -1.027 1.00 90.38 106 ALA A CA 1
ATOM 767 C C . ALA A 1 106 ? 0.919 -19.630 -1.363 1.00 90.38 106 ALA A C 1
ATOM 769 O O . ALA A 1 106 ? -0.191 -19.401 -1.835 1.00 90.38 106 ALA A O 1
ATOM 770 N N . LYS A 1 107 ? 1.309 -20.871 -1.037 1.00 91.38 107 LYS A N 1
ATOM 771 C CA . LYS A 1 107 ? 0.452 -22.061 -1.205 1.00 91.38 107 LYS A CA 1
ATOM 772 C C . LYS A 1 107 ? -0.831 -21.988 -0.375 1.00 91.38 107 LYS A C 1
ATOM 774 O O . LYS A 1 107 ? -1.857 -22.506 -0.799 1.00 91.38 107 LYS A O 1
ATOM 779 N N . ALA A 1 108 ? -0.774 -21.344 0.789 1.00 91.75 108 ALA A N 1
ATOM 780 C CA . ALA A 1 108 ? -1.930 -21.085 1.642 1.00 91.75 108 ALA A CA 1
ATOM 781 C C . ALA A 1 108 ? -2.798 -19.905 1.157 1.00 91.75 108 ALA A C 1
ATOM 783 O O . ALA A 1 108 ? -3.782 -19.573 1.813 1.00 91.75 108 ALA A O 1
A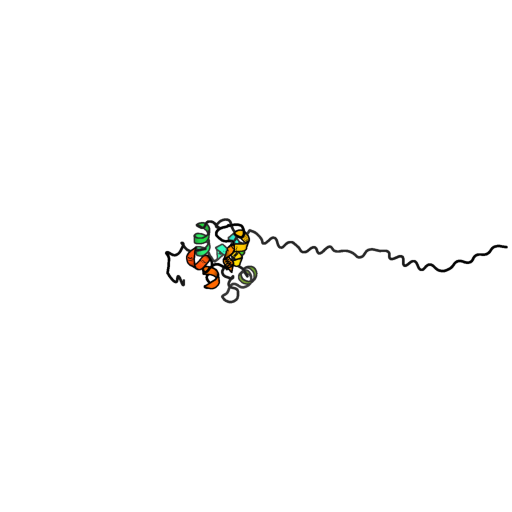TOM 784 N N . GLY A 1 109 ? -2.449 -19.260 0.037 1.00 89.69 109 GLY A N 1
ATOM 785 C CA . GLY A 1 109 ? -3.180 -18.113 -0.503 1.00 89.69 109 GLY A CA 1
ATOM 786 C C . GLY A 1 109 ? -3.035 -16.833 0.324 1.00 89.69 109 GLY A C 1
ATOM 787 O O . GLY A 1 109 ? -3.824 -15.909 0.148 1.00 89.69 109 GLY A O 1
ATOM 788 N N . LEU A 1 110 ? -2.050 -16.774 1.224 1.00 88.69 110 LEU A N 1
ATOM 789 C CA . LEU A 1 110 ? -1.792 -15.595 2.046 1.00 88.69 110 LEU A CA 1
ATOM 790 C C . LEU A 1 110 ? -1.028 -14.541 1.243 1.00 88.69 110 LEU A C 1
ATOM 792 O O . LEU A 1 110 ? -0.242 -14.866 0.358 1.00 88.69 110 LEU A O 1
ATOM 796 N N . SER A 1 111 ? -1.209 -13.275 1.599 1.00 88.06 111 SER A N 1
ATOM 797 C CA . SER A 1 111 ? -0.408 -12.132 1.168 1.00 88.06 111 SER A CA 1
ATOM 798 C C . SER A 1 111 ? 0.534 -11.679 2.286 1.00 88.06 111 SER A C 1
ATOM 800 O O . SER A 1 111 ? 0.349 -11.962 3.471 1.00 88.06 111 SER A O 1
ATOM 802 N N . CYS A 1 112 ? 1.561 -10.905 1.931 1.00 87.50 112 CYS A N 1
ATOM 803 C CA . CYS A 1 112 ? 2.499 -10.330 2.897 1.00 87.50 112 CYS A CA 1
ATOM 804 C C . CYS A 1 112 ? 1.772 -9.500 3.972 1.00 87.50 112 CYS A C 1
ATOM 806 O O . CYS A 1 112 ? 2.189 -9.455 5.133 1.00 87.50 112 CYS A O 1
ATOM 808 N N . THR A 1 113 ? 0.683 -8.838 3.580 1.00 86.19 113 THR A N 1
ATOM 809 C CA . THR A 1 113 ? -0.084 -7.915 4.421 1.00 86.19 113 THR A CA 1
ATOM 810 C C . THR A 1 113 ? -0.866 -8.586 5.531 1.00 86.19 113 THR A C 1
ATOM 812 O O . THR A 1 113 ? -1.130 -7.925 6.533 1.00 86.19 113 THR A O 1
ATOM 815 N N . ASP A 1 114 ? -1.170 -9.875 5.387 1.00 85.56 114 ASP A N 1
ATOM 816 C CA . ASP A 1 114 ? -1.999 -10.625 6.335 1.00 85.56 114 ASP A CA 1
ATOM 817 C C . ASP A 1 114 ? -1.330 -10.721 7.714 1.00 85.56 114 ASP A C 1
ATOM 819 O O . ASP A 1 114 ? -2.001 -10.806 8.736 1.00 85.56 114 ASP A O 1
ATOM 823 N N . CYS A 1 115 ? 0.004 -10.608 7.752 1.00 85.56 115 CYS A N 1
ATOM 824 C CA . CYS A 1 115 ? 0.788 -10.570 8.988 1.00 85.56 115 CYS A CA 1
ATOM 825 C C . CYS A 1 115 ? 1.630 -9.291 9.147 1.00 85.56 115 CYS A C 1
ATOM 827 O O . CYS A 1 115 ? 1.884 -8.849 10.271 1.00 85.56 115 CYS A O 1
ATOM 829 N N . HIS A 1 116 ? 2.127 -8.688 8.058 1.00 82.25 116 HIS A N 1
ATOM 830 C CA . HIS A 1 116 ? 3.124 -7.615 8.163 1.00 82.25 116 HIS A CA 1
ATOM 831 C C . HIS A 1 116 ? 2.564 -6.202 8.349 1.00 82.25 116 HIS A C 1
ATOM 833 O O . HIS A 1 116 ? 3.363 -5.335 8.707 1.00 82.25 116 HIS A O 1
ATOM 839 N N . GLY A 1 117 ? 1.250 -5.997 8.196 1.00 78.62 117 GLY A N 1
ATOM 840 C CA . GLY A 1 117 ? 0.565 -4.722 8.436 1.00 78.62 117 GLY A CA 1
ATOM 841 C C . GLY A 1 117 ? 1.058 -3.577 7.539 1.00 78.62 117 GLY A C 1
ATOM 842 O O . GLY A 1 117 ? 2.165 -3.073 7.708 1.00 78.62 117 GLY A O 1
ATOM 843 N N . ASN A 1 118 ? 0.225 -3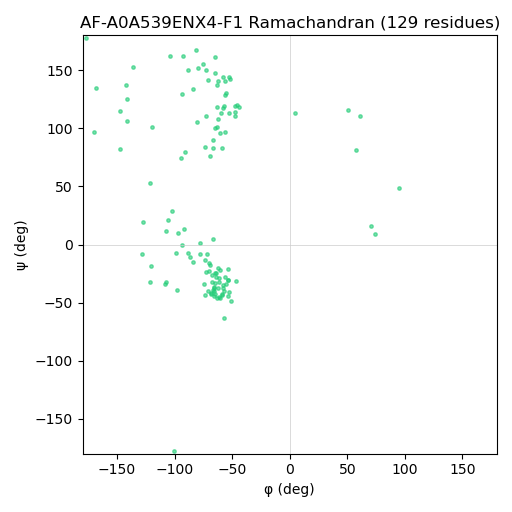.116 6.601 1.00 77.62 118 ASN A N 1
ATOM 844 C CA . ASN A 1 118 ? 0.611 -2.028 5.688 1.00 77.62 118 ASN A CA 1
ATOM 845 C C . ASN A 1 118 ? 0.088 -0.656 6.127 1.00 77.62 118 ASN A C 1
ATOM 847 O O . ASN A 1 118 ? 0.829 0.318 6.053 1.00 77.62 118 ASN A O 1
ATOM 851 N N . HIS A 1 119 ? -1.144 -0.591 6.644 1.00 80.44 119 HIS A N 1
ATOM 852 C CA . HIS A 1 119 ? -1.749 0.608 7.254 1.00 80.44 119 HIS A CA 1
ATOM 853 C C . HIS A 1 119 ? -2.300 0.325 8.658 1.00 80.44 119 HIS A C 1
ATOM 855 O O . HIS A 1 119 ? -3.135 1.056 9.182 1.00 80.44 119 HIS A O 1
ATOM 861 N N . ALA A 1 120 ? -1.824 -0.755 9.262 1.00 67.00 120 ALA A N 1
ATOM 862 C CA . ALA A 1 120 ? -2.142 -1.158 10.614 1.00 67.00 120 ALA A CA 1
ATOM 863 C C . ALA A 1 120 ? -0.840 -1.601 11.289 1.00 67.00 120 ALA A C 1
ATOM 865 O O . ALA A 1 120 ? 0.085 -2.042 10.593 1.00 67.00 120 ALA A O 1
ATOM 866 N N . PRO A 1 121 ? -0.735 -1.490 12.623 1.00 63.25 121 PRO A N 1
ATOM 867 C CA . PRO A 1 121 ? 0.336 -2.165 13.339 1.00 63.25 121 PRO A CA 1
ATOM 868 C C . PRO A 1 121 ? 0.343 -3.647 12.948 1.00 63.25 121 PRO A C 1
ATOM 870 O O . PRO A 1 121 ? -0.715 -4.237 12.731 1.00 63.25 121 PRO A O 1
ATOM 873 N N . LYS A 1 122 ? 1.541 -4.233 12.830 1.00 60.81 122 LYS A N 1
ATOM 874 C CA . LYS A 1 122 ? 1.705 -5.676 12.607 1.00 60.81 122 LYS A CA 1
ATOM 875 C C . LYS A 1 122 ? 0.779 -6.421 13.558 1.00 60.81 122 LYS A C 1
ATOM 877 O O . LYS A 1 122 ? 0.909 -6.243 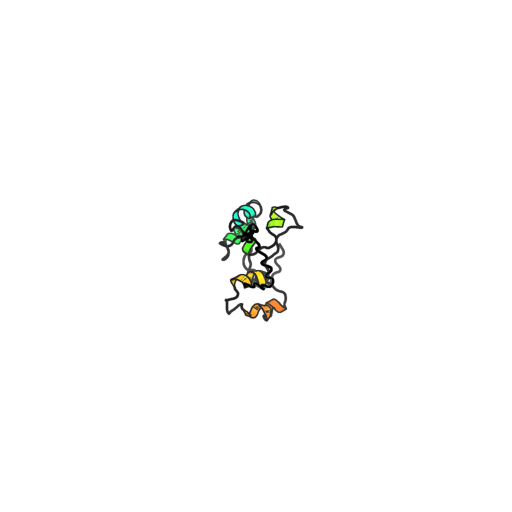14.770 1.00 60.81 122 LYS A O 1
ATOM 882 N N . GLY A 1 123 ? -0.139 -7.216 13.013 1.00 56.38 123 GLY A N 1
ATOM 883 C CA . GLY A 1 123 ? -0.981 -8.071 13.833 1.00 56.38 123 GLY A CA 1
ATOM 884 C C . GLY A 1 123 ? -0.082 -8.941 14.704 1.00 56.38 123 GLY A C 1
ATOM 885 O O . GLY A 1 123 ? 0.883 -9.539 14.215 1.00 56.38 123 GLY A O 1
ATOM 886 N N . ALA A 1 124 ? -0.358 -8.991 16.007 1.00 46.88 124 ALA A N 1
ATOM 887 C CA . ALA A 1 124 ? 0.152 -10.089 16.812 1.00 46.88 124 ALA A CA 1
ATOM 888 C C . ALA A 1 124 ? -0.335 -11.393 16.159 1.00 46.88 124 ALA A C 1
ATOM 890 O O . ALA A 1 124 ? -1.448 -11.439 15.640 1.00 46.88 124 ALA A O 1
ATOM 891 N N . LYS A 1 125 ? 0.521 -12.420 16.121 1.00 40.47 125 LYS A N 1
ATOM 892 C CA . LYS A 1 125 ? 0.229 -13.697 15.455 1.00 40.47 125 LYS A CA 1
ATOM 893 C C . LYS A 1 125 ? -1.200 -14.178 15.773 1.00 40.47 125 LYS A C 1
ATOM 895 O O . LYS A 1 125 ? -1.477 -14.479 16.929 1.00 40.47 125 LYS A O 1
ATOM 900 N N . GLY A 1 126 ? -2.038 -14.304 14.737 1.00 44.91 126 GLY A N 1
ATOM 901 C CA . GLY A 1 126 ? -3.289 -15.069 14.772 1.00 44.91 126 GLY A CA 1
ATOM 902 C C . GLY A 1 126 ? -4.581 -14.309 15.086 1.00 44.91 126 GLY A C 1
ATOM 903 O O . GLY A 1 126 ? -5.345 -14.792 15.912 1.00 44.91 126 GLY A O 1
ATOM 904 N N . VAL A 1 127 ? -4.872 -13.179 14.436 1.00 47.28 127 VAL A N 1
ATOM 905 C CA . VAL A 1 127 ? -6.219 -12.579 14.519 1.00 47.28 127 VAL A CA 1
ATOM 906 C C . VAL A 1 127 ? -6.682 -12.001 13.189 1.00 47.28 127 VAL A C 1
ATOM 908 O O . VAL A 1 127 ? -6.021 -11.139 12.609 1.00 47.28 127 VAL A O 1
ATOM 911 N N . ASP A 1 128 ? -7.856 -12.467 12.766 1.00 48.75 128 ASP A N 1
ATOM 912 C CA . ASP A 1 128 ? -8.700 -11.893 11.726 1.00 48.75 128 ASP A CA 1
ATOM 913 C C . ASP A 1 128 ? -9.017 -10.432 12.073 1.00 48.75 128 ASP A C 1
ATOM 915 O O . ASP A 1 128 ? -9.918 -10.134 12.855 1.00 48.75 128 ASP A O 1
ATOM 919 N N . ALA A 1 129 ? -8.261 -9.491 11.514 1.00 39.97 129 ALA A N 1
ATOM 920 C CA . ALA A 1 129 ? -8.588 -8.073 11.604 1.00 39.97 129 ALA A CA 1
ATOM 921 C C . ALA A 1 129 ? -9.388 -7.663 10.363 1.00 39.97 129 ALA A C 1
ATOM 923 O O . ALA A 1 129 ? -8.880 -7.008 9.452 1.00 39.97 129 ALA A O 1
ATOM 924 N N . ALA A 1 130 ? -10.654 -8.080 10.334 1.00 33.69 130 ALA A N 1
ATOM 925 C CA . ALA A 1 130 ? -11.675 -7.391 9.564 1.00 33.69 130 ALA A CA 1
ATOM 926 C C . ALA A 1 130 ? -12.007 -6.071 10.278 1.00 33.69 130 ALA A C 1
ATOM 928 O O . ALA A 1 130 ? -12.586 -6.076 11.363 1.00 33.69 130 ALA A O 1
ATOM 929 N N . ALA A 1 131 ? -11.613 -4.959 9.664 1.00 32.72 131 ALA A N 1
ATOM 930 C CA . ALA A 1 131 ? -12.196 -3.633 9.851 1.00 32.72 131 ALA A CA 1
ATOM 931 C C . ALA A 1 131 ? -11.983 -2.830 8.563 1.00 32.72 131 ALA A C 1
ATOM 933 O O . ALA A 1 131 ? -10.827 -2.799 8.075 1.00 32.72 131 ALA A O 1
#

Secondary structure (DSSP, 8-state):
---------------S-------PPP-----TTHHHHHHTT-HHHHHHHTTSTTTTS-HHHH-S-HHHHHHS-SGGGPPPPP-HHHHHHHHTT-TTTTTGGGSHHHHTT--THHHH-SSS----SS-----

Nearest PDB structures (foldseek):
  8rv0-assembly1_Y  TM=7.526E-01  e=3.174E-02  Trichlorobacter ammonificans

pLDDT: mean 75.83, std 17.96, range [32.72, 95.5]

Mean predicted aligned error: 14.74 Å

Solvent-accessible surface area (backbone atoms only — not comparable to full-atom values): 8622 Å² total; per-residue (Å²): 133,85,84,86,90,80,84,91,77,93,74,87,80,89,79,83,79,82,81,76,76,79,80,62,81,74,76,79,69,72,68,78,62,46,42,70,68,52,41,77,81,36,50,71,54,45,62,35,28,60,74,40,97,61,44,89,57,36,58,62,75,50,29,44,59,48,69,55,19,74,76,49,78,47,86,92,27,53,52,45,78,62,50,51,66,56,53,38,76,76,42,56,81,38,83,94,50,57,60,43,85,79,32,71,55,43,74,69,72,54,43,63,59,79,50,57,30,71,62,48,77,54,54,68,93,87,66,92,78,86,127